Protein AF-A0A9N9PC57-F1 (afdb_monomer)

Foldseek 3Di:
DPPPDDDFDDLVVVLVVLVVLLVVQCVPQHPPPRSNVVSVVVSLVVLQQQLQDAGPVPDPDDDDDSPDRDDQDQHPDPSNNLSNDPDSVSVVVSD

Nearest PDB structures (foldseek):
  7o42-assembly1_E  TM=5.297E-01  e=5.764E+00  Salmonella enterica subsp. enterica serovar Dublin
  6emr-assembly1_A  TM=3.310E-01  e=5.122E+00  Homo sapiens

Solvent-accessible surface area (backbone atoms only — not comparable to full-atom values): 5960 Å² total; per-residue (Å²): 133,84,78,88,70,80,89,65,73,52,56,63,61,55,48,52,51,53,51,50,51,51,53,52,29,32,72,73,54,30,80,49,75,67,14,44,52,52,36,50,49,54,52,52,58,48,44,76,56,51,24,73,63,72,59,59,94,76,50,95,64,84,79,85,56,95,82,66,76,78,74,94,74,80,40,99,46,71,65,37,32,45,55,34,45,90,48,73,78,51,53,73,70,71,126

pLDDT: mean 90.06, std 10.16, range [44.19, 98.44]

Sequence (95 aa):
IKSKRHYDISSKERFEILKKFCNYGLEHWGSDSIGVNKTRRFLCEWFGFLHRYIPVGLLEVLPQRINDRPPFFRGRDDLETLMASPNSNDWIKLR

Radius of gyration: 15.17 Å; Cα contacts (8 Å, |Δi|>4): 67; chains: 1; bounding box: 28×36×43 Å

Secondary structure (DSSP, 8-state):
----------HHHHHHHHHHHHHHHHHHH-SSHHHHHHHHHHHHHHHHHHTT---GGG-SSSSPPTT--PPP---SSHHHHHHT-S-HHHHTT--

Mean predicted aligned error: 4.7 Å

Structure (mmCIF, N/CA/C/O backbone):
data_AF-A0A9N9PC57-F1
#
_entry.id   AF-A0A9N9PC57-F1
#
loop_
_atom_site.group_PDB
_atom_site.id
_atom_site.type_symbol
_atom_site.label_atom_id
_atom_site.label_alt_id
_atom_site.label_comp_id
_atom_site.label_asym_id
_atom_site.label_entity_id
_atom_site.label_seq_id
_atom_site.pdbx_PDB_ins_code
_atom_site.Cartn_x
_atom_site.Cartn_y
_atom_site.Cartn_z
_atom_site.occupancy
_atom_site.B_iso_or_equiv
_atom_site.auth_seq_id
_atom_site.auth_comp_id
_atom_site.auth_asym_id
_atom_site.auth_atom_id
_atom_site.pdbx_PDB_model_num
ATOM 1 N N . ILE A 1 1 ? -1.892 23.762 23.775 1.00 44.19 1 ILE A N 1
ATOM 2 C CA . ILE A 1 1 ? -2.077 22.335 24.148 1.00 44.19 1 ILE A CA 1
ATOM 3 C C . ILE A 1 1 ? -2.155 21.529 22.850 1.00 44.19 1 ILE A C 1
ATOM 5 O O . ILE A 1 1 ? -3.121 21.688 22.117 1.00 44.19 1 ILE A O 1
ATOM 9 N N . LYS A 1 2 ? -1.104 20.774 22.483 1.00 49.19 2 LYS A N 1
ATOM 10 C CA . LYS A 1 2 ? -1.090 19.955 21.251 1.00 49.19 2 LYS A CA 1
ATOM 11 C C . LYS A 1 2 ? -2.116 18.833 21.413 1.00 49.19 2 LYS A C 1
ATOM 13 O O . LYS A 1 2 ? -1.958 17.996 22.297 1.00 49.19 2 LYS A O 1
ATOM 18 N N . SER A 1 3 ? -3.162 18.816 20.590 1.00 56.50 3 SER A N 1
ATOM 19 C CA . SER A 1 3 ? -4.117 17.709 20.585 1.00 56.50 3 SER A CA 1
ATOM 20 C C . SER A 1 3 ? -3.370 16.414 20.258 1.00 56.50 3 SER A C 1
ATOM 22 O O . SER A 1 3 ? -2.796 16.306 19.174 1.00 56.50 3 SER A O 1
ATOM 24 N N . LYS A 1 4 ? -3.371 15.443 21.176 1.00 64.12 4 LYS A N 1
ATOM 25 C CA . LYS A 1 4 ? -2.889 14.073 20.943 1.00 64.12 4 LYS A CA 1
ATOM 26 C C . LYS A 1 4 ? -3.863 13.340 20.009 1.00 64.12 4 LYS A C 1
ATOM 28 O O . LYS A 1 4 ? -4.550 12.418 20.429 1.00 64.12 4 LYS A O 1
ATOM 33 N N . ARG A 1 5 ? -4.005 13.803 18.763 1.00 70.25 5 ARG A N 1
ATOM 34 C CA . ARG A 1 5 ? -4.817 13.098 17.767 1.00 70.25 5 ARG A CA 1
ATOM 35 C C . ARG A 1 5 ? -4.005 11.924 17.251 1.00 70.25 5 ARG A C 1
ATOM 37 O O . ARG A 1 5 ? -2.899 12.113 16.747 1.00 70.25 5 ARG A O 1
ATOM 44 N N . HIS A 1 6 ? -4.556 10.729 17.400 1.00 77.19 6 HIS A N 1
ATOM 45 C CA . HIS A 1 6 ? -4.053 9.564 16.696 1.00 77.19 6 HIS A CA 1
ATOM 46 C C . HIS A 1 6 ? -4.332 9.750 15.202 1.00 77.19 6 HIS A C 1
ATOM 48 O O . HIS A 1 6 ? -5.408 10.207 14.818 1.00 77.19 6 HIS A O 1
ATOM 54 N N . TYR A 1 7 ? -3.330 9.473 14.372 1.00 80.31 7 TYR A N 1
ATOM 55 C CA . TYR A 1 7 ? -3.452 9.585 12.925 1.00 80.31 7 TYR A CA 1
ATOM 56 C C . TYR A 1 7 ? -4.155 8.334 12.396 1.00 80.31 7 TYR A C 1
ATOM 58 O O . TYR A 1 7 ? -3.537 7.278 12.272 1.00 80.31 7 TYR A O 1
ATOM 66 N N . ASP A 1 8 ? -5.458 8.453 12.155 1.00 88.25 8 ASP A N 1
ATOM 67 C CA . ASP A 1 8 ? -6.311 7.374 11.657 1.00 88.25 8 ASP A CA 1
ATOM 68 C C . ASP A 1 8 ? -6.811 7.718 10.252 1.00 88.25 8 ASP A C 1
ATOM 70 O O . ASP A 1 8 ? -7.896 8.270 10.078 1.00 88.25 8 ASP A O 1
ATOM 74 N N . ILE A 1 9 ? -5.967 7.474 9.250 1.00 92.31 9 ILE A N 1
ATOM 75 C CA . ILE A 1 9 ? -6.314 7.729 7.847 1.00 92.31 9 ILE A CA 1
ATOM 76 C C . ILE A 1 9 ? -7.286 6.687 7.322 1.00 92.31 9 ILE A C 1
ATOM 78 O O . ILE A 1 9 ? -7.248 5.524 7.721 1.00 92.31 9 ILE A O 1
ATOM 82 N N . SER A 1 10 ? -8.124 7.093 6.377 1.00 94.38 10 SER A N 1
ATOM 83 C CA . SER A 1 10 ? -8.988 6.183 5.633 1.00 94.38 10 SER A CA 1
ATOM 84 C C . SER A 1 10 ? -8.193 5.229 4.733 1.00 94.38 10 SER A C 1
ATOM 86 O O . SER A 1 10 ? -7.060 5.506 4.320 1.00 94.38 10 SER A O 1
ATOM 88 N N . SER A 1 11 ? -8.830 4.121 4.355 1.00 94.50 11 SER A N 1
ATOM 89 C CA . SER A 1 11 ? -8.338 3.187 3.337 1.00 94.50 11 SER A CA 1
ATOM 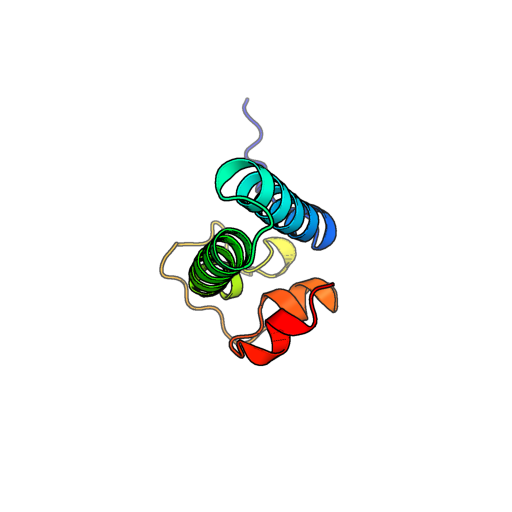90 C C . SER A 1 11 ? -7.916 3.894 2.041 1.00 94.50 11 SER A C 1
ATOM 92 O O . SER A 1 11 ? -6.862 3.594 1.481 1.00 94.50 11 SER A O 1
ATOM 94 N N . LYS A 1 12 ? -8.698 4.887 1.597 1.00 95.75 12 LYS A N 1
ATOM 95 C CA . LYS A 1 12 ? -8.445 5.678 0.386 1.00 95.75 12 LYS A CA 1
ATOM 96 C C . LYS A 1 12 ? -7.206 6.549 0.522 1.00 95.75 12 LYS A C 1
ATOM 98 O O . LYS A 1 12 ? -6.361 6.521 -0.361 1.00 95.75 12 LYS A O 1
ATOM 103 N N . GLU A 1 13 ? -7.059 7.279 1.625 1.00 96.00 13 GLU A N 1
ATOM 104 C CA . GLU A 1 13 ? -5.853 8.080 1.879 1.00 96.00 13 GLU A CA 1
ATOM 105 C C . GLU A 1 13 ? -4.597 7.203 1.906 1.00 96.00 13 GLU A C 1
ATOM 107 O O . GLU A 1 13 ? -3.582 7.555 1.304 1.00 96.00 13 GLU A O 1
ATOM 112 N N . ARG A 1 14 ? -4.680 6.020 2.531 1.00 94.81 14 ARG A N 1
ATOM 113 C CA . ARG A 1 14 ? -3.591 5.038 2.516 1.00 94.81 14 ARG A CA 1
ATOM 114 C C . ARG A 1 14 ? -3.293 4.543 1.099 1.00 94.81 14 ARG A C 1
ATOM 116 O O . ARG A 1 14 ? -2.127 4.442 0.725 1.00 94.81 14 ARG A O 1
ATOM 123 N N . PHE A 1 15 ? -4.318 4.268 0.300 1.00 95.69 15 PHE A N 1
ATOM 124 C CA . PHE A 1 15 ? -4.144 3.841 -1.085 1.00 95.69 15 PHE A CA 1
ATOM 125 C C . PHE A 1 15 ? -3.531 4.940 -1.967 1.00 95.69 15 PHE A C 1
ATOM 127 O O . PHE A 1 15 ? -2.653 4.660 -2.781 1.00 95.69 15 PHE A O 1
ATOM 134 N N . GLU A 1 16 ? -3.894 6.205 -1.754 1.00 97.31 16 GLU A N 1
ATOM 135 C CA . GLU A 1 16 ? -3.284 7.341 -2.454 1.00 97.31 16 GLU A CA 1
ATOM 136 C C . GLU A 1 16 ? -1.788 7.500 -2.134 1.00 97.31 16 GLU A C 1
ATOM 138 O O . GLU A 1 16 ? -1.006 7.878 -3.008 1.00 97.31 16 GLU A O 1
ATOM 143 N N . ILE A 1 17 ? -1.348 7.156 -0.919 1.00 96.25 17 ILE A N 1
ATOM 144 C CA . ILE A 1 17 ? 0.086 7.102 -0.584 1.00 96.25 17 ILE A CA 1
ATOM 145 C C . ILE A 1 17 ? 0.805 6.050 -1.445 1.00 96.25 17 ILE A C 1
ATOM 147 O O . ILE A 1 17 ? 1.887 6.320 -1.970 1.00 96.25 17 ILE A O 1
ATOM 151 N N . LEU A 1 18 ? 0.195 4.877 -1.640 1.00 95.62 18 LEU A N 1
ATOM 152 C CA . LEU A 1 18 ? 0.756 3.810 -2.475 1.00 95.62 18 LEU A CA 1
ATOM 153 C C . LEU A 1 18 ? 0.832 4.224 -3.951 1.00 95.62 18 LEU A C 1
ATOM 155 O O . LEU A 1 18 ? 1.848 3.985 -4.605 1.00 95.62 18 LEU A O 1
ATOM 159 N N . LYS A 1 19 ? -0.195 4.911 -4.467 1.00 96.62 19 LYS A N 1
ATOM 160 C CA . LYS A 1 19 ? -0.169 5.475 -5.828 1.00 96.62 19 LYS A CA 1
ATOM 161 C C . LYS A 1 19 ? 0.947 6.497 -6.002 1.00 96.62 19 LYS A C 1
ATOM 163 O O . LYS A 1 19 ? 1.683 6.430 -6.982 1.00 96.62 19 LYS A O 1
ATOM 168 N N . LYS A 1 20 ? 1.114 7.412 -5.040 1.00 98.06 20 LYS A N 1
ATOM 169 C CA . LYS A 1 20 ? 2.210 8.394 -5.058 1.00 98.06 20 LYS A CA 1
ATOM 170 C C . LYS A 1 20 ? 3.575 7.716 -5.082 1.00 98.06 20 LYS A C 1
ATOM 172 O O . LYS A 1 20 ? 4.419 8.111 -5.876 1.00 98.06 20 LYS A O 1
ATOM 177 N N . PHE A 1 21 ? 3.770 6.670 -4.278 1.00 97.25 21 PHE A N 1
ATOM 178 C CA . PHE A 1 21 ? 4.997 5.876 -4.319 1.00 97.25 21 PHE A CA 1
ATOM 179 C C . PHE A 1 21 ? 5.248 5.278 -5.706 1.00 97.25 21 PHE A C 1
ATOM 181 O O . PHE A 1 21 ? 6.359 5.381 -6.215 1.00 97.25 21 PHE A O 1
ATOM 188 N N . CYS A 1 22 ? 4.224 4.699 -6.341 1.00 97.12 22 CYS A N 1
ATOM 189 C CA . CYS A 1 22 ? 4.359 4.149 -7.690 1.00 97.12 22 CYS A CA 1
ATOM 190 C C . CYS A 1 22 ? 4.732 5.233 -8.707 1.00 97.12 22 CYS A C 1
ATOM 192 O O . CYS A 1 22 ? 5.660 5.039 -9.485 1.00 97.12 22 CYS A O 1
ATOM 194 N N . ASN A 1 23 ? 4.051 6.381 -8.669 1.00 97.88 23 ASN A N 1
ATOM 195 C CA . ASN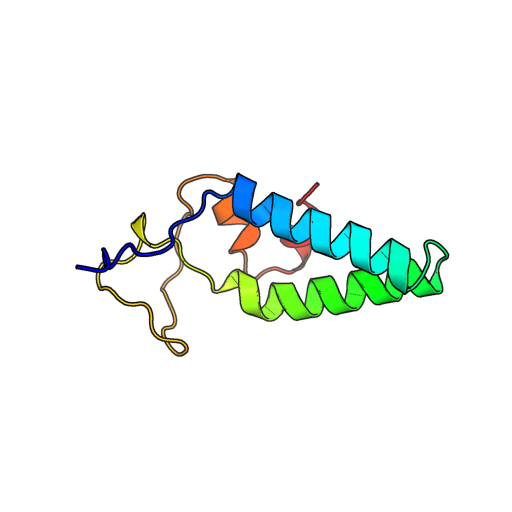 A 1 23 ? 4.312 7.496 -9.578 1.00 97.88 23 ASN A CA 1
ATOM 196 C C . ASN A 1 23 ? 5.746 8.015 -9.431 1.00 97.88 23 ASN A C 1
ATOM 198 O O . ASN A 1 23 ? 6.467 8.094 -10.421 1.00 97.88 23 ASN A O 1
ATOM 202 N N . TYR A 1 24 ? 6.190 8.284 -8.201 1.00 98.38 24 TYR A N 1
ATOM 203 C CA . TYR A 1 24 ? 7.555 8.749 -7.945 1.00 98.38 24 TYR A CA 1
ATOM 204 C C . TYR A 1 24 ? 8.605 7.685 -8.261 1.00 98.38 24 TYR A C 1
ATOM 206 O O . TYR A 1 24 ? 9.673 8.011 -8.770 1.00 98.38 24 TYR A O 1
ATOM 214 N N . GLY A 1 25 ? 8.310 6.409 -8.005 1.00 98.12 25 GLY A N 1
ATOM 215 C CA . GLY A 1 25 ? 9.188 5.304 -8.382 1.00 98.12 25 GLY A CA 1
ATOM 216 C C . GLY A 1 25 ? 9.398 5.232 -9.893 1.00 98.12 25 GLY A C 1
ATOM 217 O O . GLY A 1 25 ? 10.530 5.088 -10.342 1.00 98.12 25 GLY A O 1
ATOM 218 N N . LEU A 1 26 ? 8.334 5.398 -10.682 1.00 98.31 26 LEU A N 1
ATOM 219 C CA . LEU A 1 26 ? 8.409 5.400 -12.147 1.00 98.31 26 LEU A CA 1
ATOM 220 C C . LEU A 1 26 ? 9.063 6.670 -12.708 1.00 98.31 26 LEU A C 1
ATOM 222 O O . LEU A 1 26 ? 9.781 6.586 -13.700 1.00 98.31 26 LEU A O 1
ATOM 226 N N . GLU A 1 27 ? 8.865 7.825 -12.071 1.00 98.38 27 GLU A N 1
ATOM 227 C CA . GLU A 1 27 ? 9.568 9.067 -12.420 1.00 98.38 27 GLU A CA 1
ATOM 228 C C . GLU A 1 27 ? 11.076 8.956 -12.143 1.00 98.38 27 GLU A C 1
ATOM 230 O O . GLU A 1 27 ? 11.895 9.406 -12.939 1.00 98.38 27 GLU A O 1
ATOM 235 N N . HIS A 1 28 ? 11.453 8.309 -11.036 1.00 98.19 28 HIS A N 1
ATOM 236 C CA . HIS A 1 28 ? 12.841 8.203 -10.599 1.00 98.19 28 HIS A CA 1
ATOM 237 C C . HIS A 1 28 ? 13.621 7.054 -11.260 1.00 98.19 28 HIS A C 1
ATOM 239 O O . HIS A 1 28 ? 14.780 7.232 -11.634 1.00 98.19 28 HIS A O 1
ATOM 245 N N . TRP A 1 29 ? 13.025 5.865 -11.382 1.00 98.44 29 TRP A N 1
ATOM 246 C CA . TRP A 1 29 ? 13.683 4.673 -11.936 1.00 98.44 29 TRP A CA 1
ATOM 247 C C . TRP A 1 29 ? 13.360 4.412 -13.407 1.00 98.44 29 TRP A C 1
ATOM 249 O O 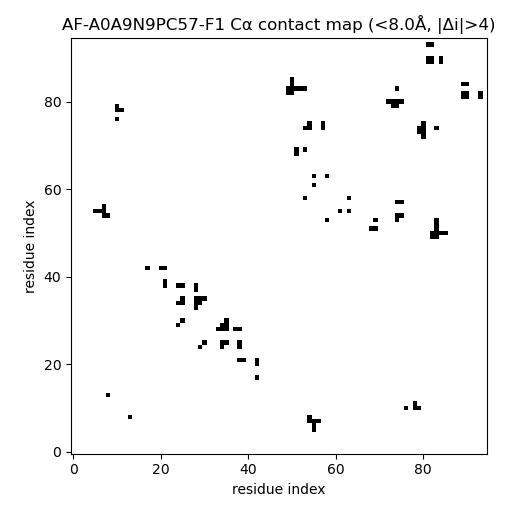. TRP A 1 29 ? 14.005 3.556 -14.008 1.00 98.44 29 TRP A O 1
ATOM 259 N N . GLY A 1 30 ? 12.402 5.139 -13.982 1.00 98.19 30 GLY A N 1
ATOM 260 C CA . GLY A 1 30 ? 11.953 4.969 -15.358 1.00 98.19 30 GLY A CA 1
ATOM 261 C C . GLY A 1 30 ? 10.724 4.069 -15.496 1.00 98.19 30 GLY A C 1
ATOM 262 O O . GLY A 1 30 ? 10.362 3.286 -14.614 1.00 98.19 30 GLY A O 1
ATOM 263 N N . SER A 1 31 ? 10.074 4.195 -16.651 1.00 97.38 31 SER A N 1
ATOM 264 C CA . SER A 1 31 ? 8.899 3.417 -17.059 1.00 97.38 31 SER A CA 1
ATOM 265 C C . SER A 1 31 ? 9.231 2.297 -18.051 1.00 97.38 31 SER A C 1
ATOM 267 O O . SER A 1 31 ? 8.330 1.644 -18.5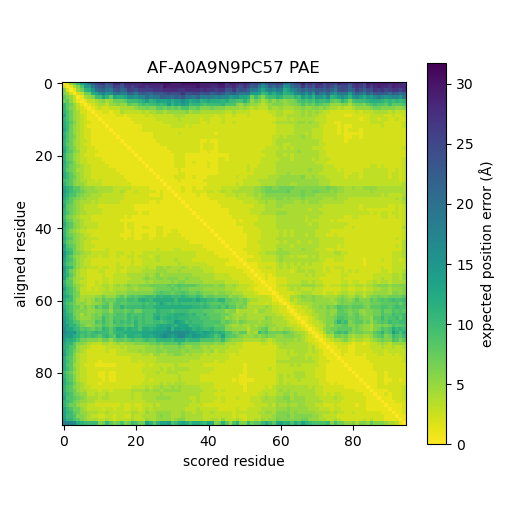78 1.00 97.38 31 SER A O 1
ATOM 269 N N . ASP A 1 32 ? 10.521 2.049 -18.290 1.00 98.31 32 ASP A N 1
ATOM 270 C CA . ASP A 1 32 ? 10.989 0.872 -19.009 1.00 98.31 32 ASP A CA 1
ATOM 271 C C . ASP A 1 32 ? 10.849 -0.395 -18.143 1.00 98.31 32 ASP A C 1
ATOM 273 O O . ASP A 1 32 ? 10.486 -0.355 -16.964 1.00 98.31 32 ASP A O 1
ATOM 277 N N . SER A 1 33 ? 11.128 -1.564 -18.723 1.00 98.44 33 SER A N 1
ATOM 278 C CA . SER A 1 33 ? 10.960 -2.835 -18.003 1.00 98.44 33 SER A CA 1
ATOM 279 C C . SER A 1 33 ? 11.805 -2.909 -16.725 1.00 98.44 33 SER A C 1
ATOM 281 O O . SER A 1 33 ? 11.374 -3.503 -15.736 1.00 98.44 33 SER A O 1
ATOM 283 N N . ILE A 1 34 ? 12.994 -2.299 -16.720 1.00 98.31 34 ILE A N 1
ATOM 284 C CA . ILE A 1 34 ? 13.901 -2.302 -15.568 1.00 98.31 34 ILE A CA 1
ATOM 285 C C . ILE A 1 34 ? 13.335 -1.415 -14.455 1.00 98.31 34 ILE A C 1
ATOM 287 O O . ILE A 1 34 ? 13.207 -1.877 -13.317 1.00 98.31 34 ILE A O 1
ATOM 291 N N . GLY A 1 35 ? 12.949 -0.182 -14.780 1.00 98.38 35 GLY A N 1
ATOM 292 C CA . GLY A 1 35 ? 12.378 0.779 -13.844 1.00 98.38 35 GLY A CA 1
ATOM 293 C C . GLY A 1 35 ? 11.055 0.305 -13.252 1.00 98.38 35 GLY A C 1
ATOM 294 O O . GLY A 1 35 ? 10.892 0.295 -12.030 1.00 98.38 35 GLY A O 1
ATOM 295 N N . VAL A 1 36 ? 10.154 -0.233 -14.081 1.00 98.25 36 VAL A N 1
ATOM 296 C CA . VAL A 1 36 ? 8.890 -0.819 -13.608 1.00 98.25 36 VAL A CA 1
ATOM 297 C C . VAL A 1 36 ? 9.139 -1.978 -12.639 1.00 98.25 36 VAL A C 1
ATOM 299 O O . VAL A 1 36 ? 8.513 -2.040 -11.578 1.00 98.25 36 VAL A O 1
ATOM 302 N N . ASN A 1 37 ? 10.057 -2.896 -12.960 1.00 98.12 37 ASN A N 1
ATOM 303 C CA . ASN A 1 37 ? 10.365 -4.025 -12.080 1.00 98.12 37 ASN A CA 1
ATOM 304 C C . ASN A 1 37 ? 11.007 -3.572 -10.763 1.00 98.12 37 ASN A C 1
ATOM 306 O O . ASN A 1 37 ? 10.713 -4.142 -9.710 1.00 98.12 37 ASN A O 1
ATOM 310 N N . LYS A 1 38 ? 11.824 -2.515 -10.796 1.00 98.31 38 LYS A N 1
ATOM 311 C CA . LYS A 1 38 ? 12.417 -1.915 -9.598 1.00 98.31 38 LYS A CA 1
ATOM 312 C C . LYS A 1 38 ? 11.354 -1.284 -8.697 1.00 98.31 38 LYS A C 1
ATOM 314 O O . LYS A 1 38 ? 11.316 -1.601 -7.509 1.00 98.31 38 LYS A O 1
ATOM 319 N N . THR A 1 39 ? 10.434 -0.501 -9.267 1.00 98.19 39 THR A N 1
ATOM 320 C CA . THR A 1 39 ? 9.287 0.069 -8.541 1.00 98.19 39 THR A CA 1
ATOM 321 C C . THR A 1 39 ? 8.435 -1.020 -7.897 1.00 98.19 39 THR A C 1
ATOM 323 O O . THR A 1 39 ? 8.134 -0.949 -6.705 1.00 98.19 39 THR A O 1
ATOM 326 N N . ARG A 1 40 ? 8.090 -2.070 -8.655 1.00 96.31 40 ARG A N 1
ATOM 327 C CA . ARG A 1 40 ? 7.292 -3.201 -8.155 1.00 96.31 40 ARG A CA 1
ATOM 328 C C . ARG A 1 40 ? 7.969 -3.926 -7.002 1.00 96.31 40 ARG A C 1
ATOM 330 O O . ARG A 1 40 ? 7.303 -4.239 -6.019 1.00 96.31 40 ARG A O 1
ATOM 337 N N . ARG A 1 41 ? 9.275 -4.183 -7.113 1.00 96.44 41 ARG A N 1
ATOM 338 C CA . ARG A 1 41 ? 10.043 -4.858 -6.065 1.00 96.44 41 ARG A CA 1
ATOM 339 C C . ARG A 1 41 ? 9.963 -4.092 -4.747 1.00 96.44 41 ARG A C 1
ATOM 341 O O . ARG A 1 41 ? 9.542 -4.670 -3.751 1.00 96.44 41 ARG A O 1
ATOM 348 N N . PHE A 1 42 ? 10.302 -2.804 -4.751 1.00 97.25 42 PHE A N 1
ATOM 349 C CA . PHE A 1 42 ? 10.271 -2.003 -3.525 1.00 97.25 42 PHE A CA 1
ATOM 350 C C . PHE A 1 42 ? 8.850 -1.799 -2.988 1.00 97.25 42 PHE A C 1
ATOM 352 O O . PHE A 1 42 ? 8.657 -1.792 -1.775 1.00 97.25 42 PHE A O 1
ATOM 359 N N . LEU A 1 43 ? 7.844 -1.711 -3.865 1.00 96.06 43 LEU A N 1
ATOM 360 C CA . LEU A 1 43 ? 6.443 -1.695 -3.442 1.00 96.06 43 LEU A CA 1
ATOM 361 C C . LEU A 1 43 ? 6.066 -2.987 -2.695 1.00 96.06 43 LEU A C 1
ATOM 363 O O . LEU A 1 43 ? 5.438 -2.922 -1.641 1.00 96.06 43 LEU A O 1
ATOM 367 N N . CYS A 1 44 ? 6.467 -4.155 -3.206 1.00 94.50 44 CYS A N 1
ATOM 368 C CA . CYS A 1 44 ? 6.202 -5.444 -2.560 1.00 94.50 44 CYS A CA 1
ATOM 369 C C . CYS A 1 44 ? 6.959 -5.594 -1.234 1.00 94.50 44 CYS A C 1
ATOM 371 O O . CYS A 1 44 ? 6.382 -6.056 -0.250 1.00 94.50 44 CYS A O 1
ATOM 373 N N . GLU A 1 45 ? 8.225 -5.169 -1.185 1.00 95.12 45 GLU A N 1
ATOM 374 C CA . GLU A 1 45 ? 9.004 -5.121 0.058 1.00 95.12 45 GLU A CA 1
ATOM 375 C C . GLU A 1 45 ? 8.294 -4.246 1.102 1.00 95.12 45 GLU A C 1
ATOM 377 O O . GLU A 1 45 ? 8.156 -4.648 2.257 1.00 95.12 45 GLU A O 1
ATOM 382 N N . TRP A 1 46 ? 7.751 -3.096 0.693 1.00 95.00 46 TRP A N 1
ATOM 383 C CA . TRP A 1 46 ? 7.003 -2.219 1.588 1.00 95.00 46 TRP A CA 1
ATOM 384 C C . TRP A 1 46 ? 5.678 -2.835 2.057 1.00 95.00 46 TRP A C 1
ATOM 386 O O . TRP A 1 46 ? 5.364 -2.770 3.250 1.00 95.00 46 TRP A O 1
ATOM 396 N N . PHE A 1 47 ? 4.930 -3.504 1.171 1.00 94.19 47 PHE A N 1
ATOM 397 C CA . PHE A 1 47 ? 3.721 -4.243 1.552 1.00 94.19 47 PHE A CA 1
ATOM 398 C C . PHE A 1 47 ? 3.986 -5.311 2.614 1.00 94.19 47 PHE A C 1
ATOM 400 O O . PHE A 1 47 ? 3.168 -5.447 3.525 1.00 94.19 47 PHE A O 1
ATOM 407 N N . GLY A 1 48 ? 5.151 -5.970 2.577 1.00 91.19 48 GLY A N 1
ATOM 408 C CA . GLY A 1 48 ? 5.610 -6.899 3.618 1.00 91.19 48 GLY A CA 1
ATOM 409 C C . GLY A 1 48 ? 5.622 -6.305 5.037 1.00 91.19 48 GLY A C 1
ATOM 410 O O . GLY A 1 48 ? 5.514 -7.026 6.027 1.00 91.19 48 GLY A O 1
ATOM 411 N N . PHE A 1 49 ? 5.686 -4.978 5.165 1.00 89.69 49 PHE A N 1
ATOM 412 C CA . PHE A 1 49 ? 5.516 -4.283 6.441 1.00 89.69 49 PHE A CA 1
ATOM 413 C C . PHE A 1 49 ? 4.099 -3.737 6.613 1.00 89.69 49 PHE A C 1
ATOM 415 O O . PHE A 1 49 ? 3.509 -3.882 7.684 1.00 89.69 49 PHE A O 1
ATOM 422 N N . LEU A 1 50 ? 3.544 -3.125 5.566 1.00 90.94 50 LEU A N 1
ATOM 423 C CA . LEU A 1 50 ? 2.268 -2.421 5.637 1.00 90.94 50 LEU A CA 1
ATOM 424 C C . LEU A 1 50 ? 1.068 -3.340 5.875 1.00 90.94 50 LEU A C 1
ATOM 426 O O . LEU A 1 50 ? 0.089 -2.885 6.461 1.00 90.94 50 LEU A O 1
ATOM 430 N N . HIS A 1 51 ? 1.110 -4.611 5.474 1.00 91.19 51 HIS A N 1
ATOM 431 C CA . HIS A 1 51 ? -0.013 -5.526 5.712 1.00 91.19 51 HIS A CA 1
ATOM 432 C C . HIS A 1 51 ? -0.304 -5.751 7.210 1.00 91.19 51 HIS A C 1
ATOM 434 O O . HIS A 1 51 ? -1.376 -6.219 7.573 1.00 91.19 51 HIS A O 1
ATOM 440 N N . ARG A 1 52 ? 0.636 -5.386 8.095 1.00 89.06 52 ARG A N 1
ATOM 441 C CA . ARG A 1 52 ? 0.482 -5.451 9.557 1.00 89.06 52 ARG A CA 1
ATOM 442 C C . ARG A 1 52 ? -0.102 -4.176 10.170 1.00 89.06 52 ARG A C 1
ATOM 444 O O . ARG A 1 52 ? -0.327 -4.140 11.375 1.00 89.06 52 ARG A O 1
ATOM 451 N N . TYR A 1 53 ? -0.323 -3.130 9.373 1.00 88.38 53 TYR A N 1
ATOM 452 C CA . TYR A 1 53 ? -0.978 -1.909 9.835 1.00 88.38 53 TYR A CA 1
ATOM 453 C C . TYR A 1 53 ? -2.438 -2.195 10.196 1.00 88.38 53 TYR A C 1
ATOM 455 O O . TYR A 1 53 ? -3.206 -2.651 9.347 1.00 88.38 53 TYR A O 1
ATOM 463 N N . ILE A 1 54 ? -2.823 -1.856 11.426 1.00 88.94 54 ILE A N 1
ATOM 464 C CA . ILE A 1 54 ? -4.212 -1.923 11.890 1.00 88.94 54 ILE A CA 1
ATOM 465 C C . ILE A 1 54 ? -4.716 -0.486 12.060 1.00 88.94 54 ILE A C 1
ATOM 467 O O . ILE A 1 54 ? -4.058 0.296 12.756 1.00 88.94 54 ILE A O 1
ATOM 471 N N . PRO A 1 55 ? -5.867 -0.133 11.471 1.00 90.19 55 PRO A N 1
ATOM 472 C CA . PRO A 1 55 ? -6.541 1.128 11.742 1.00 90.19 55 PRO A CA 1
ATOM 473 C C . PRO A 1 55 ? -6.774 1.378 13.234 1.00 90.19 55 PRO A C 1
ATOM 475 O O . PRO A 1 55 ? -7.110 0.457 13.978 1.00 90.19 55 PRO A O 1
ATOM 478 N N . VAL A 1 56 ? -6.664 2.636 13.665 1.00 89.62 56 VAL A N 1
ATOM 479 C CA . VAL A 1 56 ? -6.818 3.006 15.086 1.00 89.62 56 VAL A CA 1
ATOM 480 C C . VAL A 1 56 ? -8.214 2.668 15.597 1.00 89.62 56 VAL A C 1
ATOM 482 O O . VAL A 1 56 ? -8.339 2.157 16.704 1.00 89.62 56 VAL A O 1
ATOM 485 N N . GLY A 1 57 ? -9.247 2.871 14.774 1.00 87.06 57 GLY A N 1
ATOM 486 C CA . GLY A 1 57 ? -10.623 2.496 15.109 1.00 87.06 57 GLY A CA 1
ATOM 487 C C . GLY A 1 57 ? -10.870 0.998 15.351 1.00 87.06 57 GLY A C 1
ATOM 488 O O . GLY A 1 57 ? -11.959 0.651 15.791 1.00 87.06 57 GLY A O 1
ATOM 489 N N . LEU A 1 58 ? -9.898 0.118 15.072 1.00 87.38 58 LEU A N 1
ATOM 490 C CA . LEU A 1 58 ? -9.984 -1.327 15.332 1.00 87.38 58 LEU A CA 1
ATOM 491 C C . LEU A 1 58 ? -9.111 -1.787 16.511 1.00 87.38 58 LEU A C 1
ATOM 493 O O . LEU A 1 58 ? -9.078 -2.976 16.821 1.00 87.38 58 LEU A O 1
ATOM 497 N N . LEU A 1 59 ? -8.379 -0.878 17.156 1.00 87.88 59 LEU A N 1
ATOM 498 C CA . LEU A 1 59 ? -7.533 -1.200 18.300 1.00 87.88 59 LEU A CA 1
ATOM 499 C C . LEU A 1 59 ? -8.308 -1.059 19.610 1.00 87.88 59 LEU A C 1
ATOM 501 O O . LEU A 1 59 ? -8.868 -0.004 19.893 1.00 87.88 59 LEU A O 1
ATOM 505 N N . GLU A 1 60 ? -8.258 -2.091 20.452 1.00 84.12 60 GLU A N 1
ATOM 506 C CA . GLU A 1 60 ? -8.808 -2.036 21.815 1.00 84.12 60 GLU A CA 1
ATOM 507 C C . GLU A 1 60 ? -7.975 -1.135 22.739 1.00 84.12 60 GLU A C 1
ATOM 509 O O . GLU A 1 60 ? -8.507 -0.479 23.633 1.00 84.12 60 GLU A O 1
ATOM 514 N N . VAL A 1 61 ? -6.655 -1.094 22.518 1.00 83.19 61 VAL A N 1
ATOM 515 C CA . VAL A 1 61 ? -5.693 -0.354 23.341 1.00 83.19 61 VAL A CA 1
ATOM 516 C C . VAL A 1 61 ? -4.816 0.525 22.453 1.00 83.19 61 VAL A C 1
ATOM 518 O O . VAL A 1 61 ? -4.279 0.081 21.440 1.00 83.19 61 VAL A O 1
ATOM 521 N N . LEU A 1 62 ? -4.641 1.784 22.860 1.00 84.88 62 LEU A N 1
ATOM 522 C CA . LEU A 1 62 ? -3.776 2.763 22.201 1.00 84.88 62 LEU A CA 1
ATOM 523 C C . LEU A 1 62 ? -2.642 3.207 23.141 1.00 84.88 62 LEU A C 1
ATOM 525 O O . LEU A 1 62 ? -2.864 3.298 24.350 1.00 84.88 62 LEU A O 1
ATOM 529 N N . PRO A 1 63 ? -1.453 3.568 22.617 1.00 84.19 63 PRO A N 1
ATOM 530 C CA . PRO A 1 63 ? -1.052 3.540 21.209 1.00 84.19 63 PRO A CA 1
ATOM 531 C C . PRO A 1 63 ? -0.574 2.152 20.753 1.00 84.19 63 PRO A C 1
ATOM 533 O O . PRO A 1 63 ? -0.074 1.360 21.546 1.00 84.19 63 PRO A O 1
ATOM 536 N N . GLN A 1 64 ? -0.658 1.912 19.446 1.00 80.19 64 GLN A N 1
ATOM 537 C CA . GLN A 1 64 ? -0.122 0.719 18.791 1.00 80.19 64 GLN A CA 1
ATOM 538 C C . GLN A 1 64 ? 1.403 0.627 18.977 1.00 80.19 64 GLN A C 1
ATOM 540 O O . GLN A 1 64 ? 2.111 1.629 18.816 1.00 80.19 64 GLN A O 1
ATOM 545 N N . ARG A 1 65 ? 1.929 -0.558 19.300 1.00 82.38 65 ARG A N 1
ATOM 546 C CA . ARG A 1 65 ? 3.373 -0.800 19.449 1.00 82.38 65 ARG A CA 1
ATOM 547 C C . ARG A 1 65 ? 3.904 -1.527 18.217 1.00 82.38 65 ARG A C 1
ATOM 549 O O . ARG A 1 65 ? 3.231 -2.363 17.629 1.00 82.38 65 ARG A O 1
ATOM 556 N N . ILE A 1 66 ? 5.159 -1.260 17.851 1.00 77.31 66 ILE A N 1
ATOM 557 C CA . ILE A 1 66 ? 5.784 -1.816 16.633 1.00 77.31 66 ILE A CA 1
ATOM 558 C C . ILE A 1 66 ? 5.841 -3.356 16.595 1.00 77.31 66 ILE A C 1
ATOM 560 O O . ILE A 1 66 ? 5.885 -3.952 15.519 1.00 77.31 66 ILE A O 1
ATOM 564 N N . ASN A 1 67 ? 5.835 -3.995 17.767 1.00 82.50 67 ASN A N 1
ATOM 565 C CA . ASN A 1 67 ? 5.899 -5.448 17.918 1.00 82.50 67 ASN A CA 1
ATOM 566 C C . ASN A 1 67 ? 4.530 -6.088 18.168 1.00 82.50 67 ASN A C 1
ATOM 568 O O . ASN A 1 67 ? 4.468 -7.311 18.313 1.00 82.50 67 ASN A O 1
ATOM 572 N N . ASP A 1 68 ? 3.454 -5.296 18.225 1.00 79.88 68 ASP A N 1
ATOM 573 C CA . ASP A 1 68 ? 2.115 -5.846 18.387 1.00 79.88 68 ASP A CA 1
ATOM 574 C C . ASP A 1 68 ? 1.786 -6.694 17.159 1.00 79.88 68 ASP A C 1
ATOM 576 O O . ASP A 1 68 ? 1.900 -6.261 16.009 1.00 79.88 68 ASP A O 1
ATOM 580 N N . ARG A 1 69 ? 1.417 -7.947 17.418 1.00 76.62 69 ARG A N 1
ATOM 581 C CA . ARG A 1 69 ? 0.928 -8.869 16.399 1.00 76.62 69 ARG A CA 1
ATOM 582 C C . ARG A 1 69 ? -0.579 -8.962 16.566 1.00 76.62 69 ARG A C 1
ATOM 584 O O . ARG A 1 69 ? -1.028 -9.754 17.394 1.00 76.62 69 ARG A O 1
ATOM 591 N N . PRO A 1 70 ? -1.355 -8.135 15.853 1.00 75.00 70 PRO A N 1
ATOM 592 C CA . PRO A 1 70 ? -2.800 -8.227 15.940 1.00 75.00 70 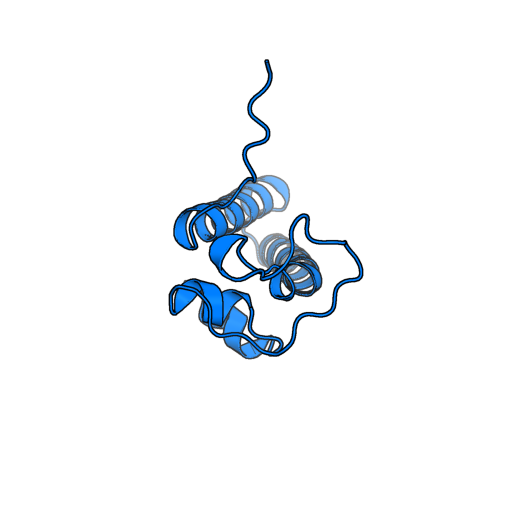PRO A CA 1
ATOM 593 C C . PRO A 1 70 ? -3.284 -9.616 15.533 1.00 75.00 70 PRO A C 1
ATOM 595 O O . PRO A 1 70 ? -2.681 -10.241 14.651 1.00 75.00 70 PRO A O 1
ATOM 598 N N . PRO A 1 71 ? -4.394 -10.084 16.120 1.00 81.19 71 PRO A N 1
ATOM 599 C CA . PRO A 1 71 ? -5.130 -11.197 15.548 1.00 81.19 71 PRO A CA 1
ATOM 600 C C . PRO A 1 71 ? -5.631 -10.833 14.141 1.00 81.19 71 PRO A C 1
ATOM 602 O O . PRO A 1 71 ? -5.634 -9.667 13.735 1.00 81.19 71 PRO A O 1
ATOM 605 N N . PHE A 1 72 ? -6.077 -11.839 13.388 1.00 83.50 72 PHE A N 1
ATOM 606 C CA . PHE A 1 72 ? -6.757 -11.589 12.120 1.00 83.50 72 PHE A CA 1
ATOM 607 C C . PHE A 1 72 ? -7.948 -10.655 12.347 1.00 83.50 72 PHE A C 1
ATOM 609 O O . PHE A 1 72 ? -8.787 -10.910 13.210 1.00 83.50 72 PHE A O 1
ATOM 616 N N . PHE A 1 73 ? -8.015 -9.582 11.565 1.00 89.12 73 PHE A N 1
ATOM 617 C CA . PHE A 1 73 ? -9.089 -8.603 11.632 1.00 89.12 73 PHE A CA 1
ATOM 618 C C . PHE A 1 73 ? -9.700 -8.402 10.249 1.00 89.12 73 PHE A C 1
ATOM 620 O O . PHE A 1 73 ? -9.052 -8.613 9.222 1.00 89.12 73 PHE A O 1
ATOM 627 N N . ARG A 1 74 ? -10.958 -7.965 10.233 1.00 92.00 74 ARG A N 1
ATOM 628 C CA . ARG A 1 74 ? -11.573 -7.390 9.040 1.00 92.00 74 ARG A CA 1
ATOM 629 C C . ARG A 1 74 ? -11.406 -5.879 9.115 1.00 92.00 74 ARG A C 1
ATOM 631 O O . ARG A 1 74 ? -11.711 -5.288 10.148 1.00 92.00 74 ARG A O 1
ATOM 638 N N . GLY A 1 75 ? -10.888 -5.278 8.046 1.00 93.12 75 GLY A N 1
ATOM 639 C CA . GLY A 1 75 ? -10.765 -3.828 7.934 1.00 93.12 75 GLY A CA 1
ATOM 640 C C . GLY A 1 75 ? -12.123 -3.134 8.040 1.00 93.12 75 GLY A C 1
ATOM 641 O O . GLY A 1 75 ? -13.170 -3.774 7.925 1.00 93.12 75 GLY A O 1
ATOM 642 N N . ARG A 1 76 ? -12.112 -1.811 8.226 1.00 94.75 76 ARG A N 1
ATOM 643 C CA . ARG A 1 76 ? -13.349 -1.009 8.269 1.00 94.75 76 ARG A CA 1
ATOM 644 C C . ARG A 1 76 ? -14.087 -1.048 6.930 1.00 94.75 76 ARG A C 1
ATOM 646 O O . ARG A 1 76 ? -15.297 -0.850 6.887 1.00 94.75 76 ARG A O 1
ATOM 653 N N . ASP A 1 77 ? -13.355 -1.327 5.856 1.00 95.50 77 ASP A N 1
ATOM 654 C CA . ASP A 1 77 ? -13.874 -1.635 4.533 1.00 95.50 77 ASP A CA 1
ATOM 655 C C . ASP A 1 77 ? -13.075 -2.765 3.85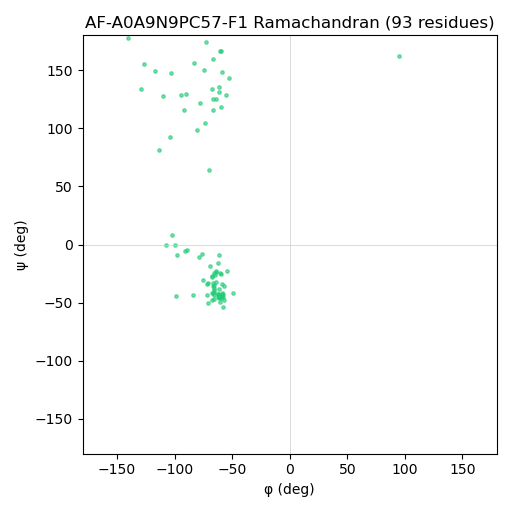3 1.00 95.50 77 ASP A C 1
ATOM 657 O O . ASP A 1 77 ? -12.094 -3.310 4.385 1.00 95.50 77 ASP A O 1
ATOM 661 N N . ASP A 1 78 ? -13.521 -3.145 2.657 1.00 95.19 78 ASP A N 1
ATOM 662 C CA . ASP A 1 78 ? -12.894 -4.213 1.880 1.00 95.19 78 ASP A CA 1
ATOM 663 C C . ASP A 1 78 ? -11.489 -3.826 1.387 1.00 95.19 78 ASP A C 1
ATOM 665 O O . ASP A 1 78 ? -10.636 -4.700 1.238 1.00 95.19 78 ASP A O 1
ATOM 669 N N . LEU A 1 79 ? -11.205 -2.532 1.186 1.00 95.56 79 LEU A N 1
ATOM 670 C CA . LEU A 1 79 ? -9.896 -2.054 0.732 1.00 95.56 79 LEU A CA 1
ATOM 671 C C . LEU A 1 79 ? -8.842 -2.182 1.841 1.00 95.56 79 LEU A C 1
ATOM 673 O O . LEU A 1 79 ? -7.734 -2.652 1.5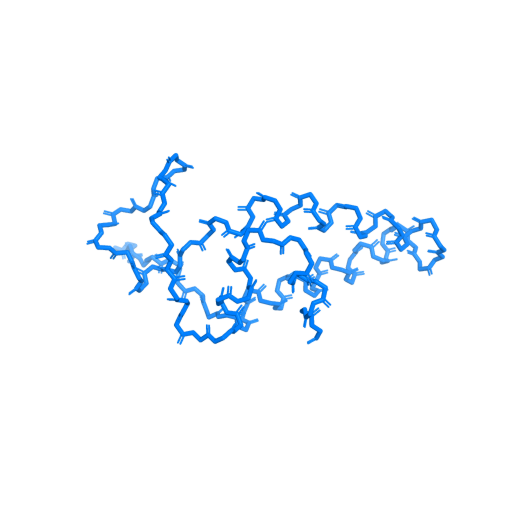90 1.00 95.56 79 LEU A O 1
ATOM 677 N N . GLU A 1 80 ? -9.181 -1.826 3.078 1.00 94.75 80 GLU A N 1
ATOM 678 C CA . GLU A 1 80 ? -8.348 -2.094 4.253 1.00 94.75 80 GLU A CA 1
ATOM 679 C C . GLU A 1 80 ? -8.130 -3.579 4.475 1.00 94.75 80 GLU A C 1
ATOM 681 O O . GLU A 1 80 ? -7.000 -3.992 4.729 1.00 94.75 80 GLU A O 1
ATOM 686 N N . THR A 1 81 ? -9.194 -4.373 4.348 1.00 94.75 81 THR A N 1
ATOM 687 C CA . THR A 1 81 ? -9.107 -5.831 4.472 1.00 94.75 81 THR A CA 1
ATOM 688 C C . THR A 1 81 ? -8.137 -6.397 3.434 1.00 94.75 81 THR A C 1
ATOM 690 O O . THR A 1 81 ? -7.265 -7.195 3.768 1.00 94.75 81 THR A O 1
ATOM 693 N N . LEU A 1 82 ? -8.226 -5.926 2.188 1.00 95.38 82 LEU A N 1
ATOM 694 C CA . LEU A 1 82 ? -7.339 -6.344 1.109 1.00 95.38 82 LEU A CA 1
ATOM 695 C C . LEU A 1 82 ? -5.883 -5.916 1.357 1.00 95.38 82 LEU A C 1
ATOM 697 O O . LEU A 1 82 ? -4.969 -6.722 1.193 1.00 95.38 82 LEU A O 1
ATOM 701 N N . MET A 1 83 ? -5.656 -4.677 1.809 1.00 94.69 83 MET A N 1
ATOM 702 C CA . MET A 1 83 ? -4.319 -4.170 2.154 1.00 94.69 83 MET A CA 1
ATOM 703 C C . MET A 1 83 ? -3.716 -4.809 3.414 1.00 94.69 83 MET A C 1
ATOM 705 O O . MET A 1 83 ? -2.510 -4.689 3.621 1.00 94.69 83 MET A O 1
ATOM 709 N N . ALA A 1 84 ? -4.528 -5.436 4.267 1.00 93.69 84 ALA A N 1
ATOM 710 C CA . ALA A 1 84 ? -4.088 -6.177 5.449 1.00 93.69 84 ALA A CA 1
ATOM 711 C C . ALA A 1 84 ? -3.835 -7.669 5.164 1.00 93.69 84 ALA A C 1
ATOM 713 O O . ALA A 1 84 ? -3.355 -8.388 6.042 1.00 93.69 84 ALA A O 1
AT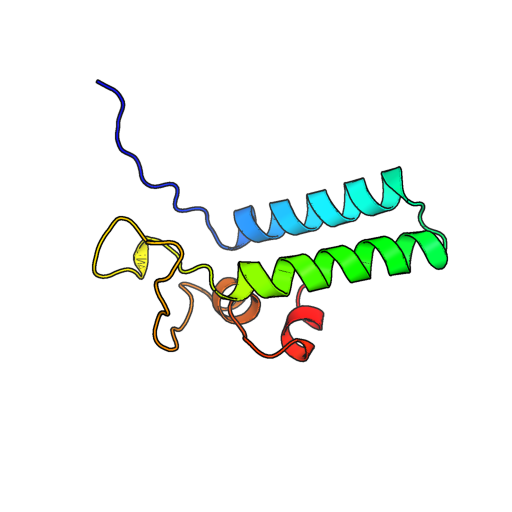OM 714 N N . SER A 1 85 ? -4.140 -8.150 3.949 1.00 93.25 85 SER A N 1
ATOM 715 C CA . SER A 1 85 ? -3.967 -9.565 3.616 1.00 93.25 85 SER A CA 1
ATOM 716 C C . SER A 1 85 ? -2.496 -9.987 3.743 1.00 93.25 85 SER A C 1
ATOM 718 O O . SER A 1 85 ? -1.621 -9.319 3.184 1.00 93.25 85 SER A O 1
ATOM 720 N N . PRO A 1 86 ? -2.196 -11.106 4.429 1.00 91.44 86 PRO A N 1
ATOM 721 C CA . PRO A 1 86 ? -0.851 -11.674 4.467 1.00 91.44 86 PRO A CA 1
ATOM 722 C C . PRO A 1 86 ? -0.481 -12.409 3.166 1.00 91.44 86 PRO A C 1
ATOM 724 O O . PRO A 1 86 ? 0.661 -12.837 3.010 1.00 91.44 86 PRO A O 1
ATOM 727 N N . ASN A 1 87 ? -1.429 -12.600 2.243 1.00 93.06 87 ASN A N 1
ATOM 728 C CA . ASN A 1 87 ? -1.196 -13.269 0.969 1.00 93.06 87 ASN A CA 1
ATOM 729 C C . ASN A 1 87 ? -0.821 -12.243 -0.105 1.00 93.06 87 ASN A C 1
ATOM 731 O O . ASN A 1 87 ? -1.645 -11.429 -0.518 1.00 93.06 87 ASN A O 1
ATOM 735 N N . SER A 1 88 ? 0.403 -12.326 -0.627 1.00 91.19 88 SER A N 1
ATOM 73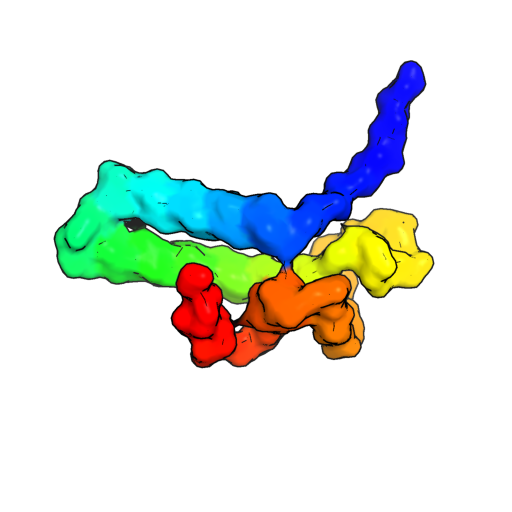6 C CA . SER A 1 88 ? 0.893 -11.397 -1.652 1.00 91.19 88 SER A CA 1
ATOM 737 C C . SER A 1 88 ? 0.078 -11.422 -2.949 1.00 91.19 88 SER A C 1
ATOM 739 O O . SER A 1 88 ? 0.036 -10.422 -3.662 1.00 91.19 88 SER A O 1
ATOM 741 N N . ASN A 1 89 ? -0.607 -12.531 -3.256 1.00 93.50 89 ASN A N 1
ATOM 742 C CA . ASN A 1 89 ? -1.488 -12.615 -4.425 1.00 93.50 89 ASN A CA 1
ATOM 743 C C . ASN A 1 89 ? -2.700 -11.679 -4.318 1.00 93.50 89 ASN A C 1
ATOM 745 O O . ASN A 1 89 ? -3.266 -11.281 -5.336 1.00 93.50 89 ASN A O 1
ATOM 749 N N . ASP A 1 90 ? -3.102 -11.309 -3.101 1.00 94.25 90 ASP A N 1
ATOM 750 C CA . ASP A 1 90 ? -4.192 -10.362 -2.895 1.00 94.25 90 ASP A CA 1
ATOM 751 C C . ASP A 1 90 ? -3.765 -8.926 -3.194 1.00 94.25 90 ASP A C 1
ATOM 753 O O . ASP A 1 90 ? -4.569 -8.145 -3.696 1.00 94.25 90 ASP A O 1
ATOM 757 N N . TRP A 1 91 ? -2.493 -8.581 -2.979 1.00 91.94 91 TRP A N 1
ATOM 758 C CA . TRP A 1 91 ? -1.991 -7.228 -3.237 1.00 91.94 91 TRP A CA 1
ATOM 759 C C . TRP A 1 91 ? -2.047 -6.859 -4.722 1.00 91.94 91 TRP A C 1
ATOM 761 O O . TRP A 1 91 ? -2.213 -5.693 -5.058 1.00 91.94 91 TRP A O 1
ATOM 771 N N . ILE A 1 92 ? -2.000 -7.851 -5.616 1.00 89.81 92 ILE A N 1
ATOM 772 C CA . ILE A 1 92 ? -2.149 -7.665 -7.070 1.00 89.81 92 ILE A CA 1
ATOM 773 C C . ILE A 1 92 ? -3.553 -7.141 -7.426 1.00 89.81 92 ILE A C 1
ATOM 775 O O . ILE A 1 92 ? -3.746 -6.518 -8.468 1.00 89.81 92 ILE A O 1
ATOM 779 N N . LYS A 1 93 ? -4.548 -7.365 -6.559 1.00 92.56 93 LYS A N 1
ATOM 780 C CA . LYS A 1 93 ? -5.929 -6.905 -6.757 1.00 92.56 93 LYS A CA 1
ATOM 781 C C . LYS A 1 93 ? -6.106 -5.415 -6.430 1.00 92.56 93 LYS A C 1
ATOM 783 O O . LYS A 1 93 ? -7.165 -4.869 -6.734 1.00 92.56 93 LYS A O 1
ATOM 788 N N . LEU A 1 94 ? -5.106 -4.767 -5.821 1.00 88.69 94 LEU A N 1
ATOM 789 C CA . LEU A 1 94 ? -5.096 -3.327 -5.557 1.00 88.69 94 LEU A CA 1
ATOM 790 C C . LEU A 1 94 ? -4.843 -2.581 -6.876 1.00 88.69 94 LEU A C 1
ATOM 792 O O . LEU A 1 94 ? -3.723 -2.575 -7.385 1.00 88.69 94 LEU A O 1
ATOM 796 N N . ARG A 1 95 ? -5.896 -1.979 -7.434 1.00 75.00 95 ARG A N 1
ATOM 797 C CA . ARG A 1 95 ? -5.900 -1.278 -8.725 1.00 75.00 95 ARG A CA 1
ATOM 798 C C . ARG A 1 95 ? -6.664 0.035 -8.638 1.00 75.00 95 ARG A C 1
ATOM 800 O O . ARG A 1 95 ? -7.694 0.057 -7.930 1.00 75.00 95 ARG A O 1
#

Organism: NCBI:txid1348616